Protein AF-A0AAW4U0W0-F1 (afdb_monomer)

Sequence (70 aa):
MLEGEFSLTVRVDNDANAELLADHFLGHGNPNCLLVQITRGIGASVLLNDEFVDGDNHAAGEIGHVVIDP

Mean predicted aligned error: 3.49 Å

Secondary structure (DSSP, 8-state):
-HHHHHTS------HHHHHHHHHHHHHT--SSEEEEEESSSEEEEEEETTEE---GGG-TT-GGGS-S--

Solvent-accessible surface area (backbone atoms only — not comparable to full-atom values): 4394 Å² total; per-residue (Å²): 108,73,38,78,76,68,76,45,93,77,86,87,79,57,69,45,47,56,50,45,52,51,46,37,74,74,66,74,46,66,45,63,43,73,45,76,44,81,71,98,58,48,38,26,24,44,32,51,83,76,35,74,56,48,53,78,92,69,56,43,38,58,62,57,74,60,85,88,78,134

Organism: Bifidobacterium breve (NCBI:txid1685)

Radius of gyration: 14.43 Å; Cα contacts (8 Å, |Δi|>4): 77; chains: 1; bounding box: 32×32×36 Å

Nearest PDB structures (foldseek):
  4htl-assembly1_A  TM=9.021E-01  e=2.837E-03  Listeria monocytogenes EGD-e
  5f7p-assembly1_A  TM=9.421E-01  e=6.707E-03  Listeria monocytogenes EGD-e
  5f7r-assembly1_E  TM=9.115E-01  e=1.066E-02  Listeria monocytogenes EGD-e
  2yhw-assembly1_A-2  TM=8.745E-01  e=9.338E-03  Homo sapiens
  2hoe-assembly1_A  TM=9.217E-01  e=5.577E-02  Thermotoga maritima

Foldseek 3Di:
DVCVVVVDDDDDADPQQVVVVVCVVPVVDDQFDKDWDDDPFTWIWTGHNVDTDLPPPSPPGVCSPDDDDD

Structure (mmCIF, N/CA/C/O backbone):
data_AF-A0AAW4U0W0-F1
#
_entry.id   AF-A0AAW4U0W0-F1
#
loop_
_atom_site.group_PDB
_atom_site.id
_atom_site.type_symbol
_atom_site.label_atom_id
_atom_site.labe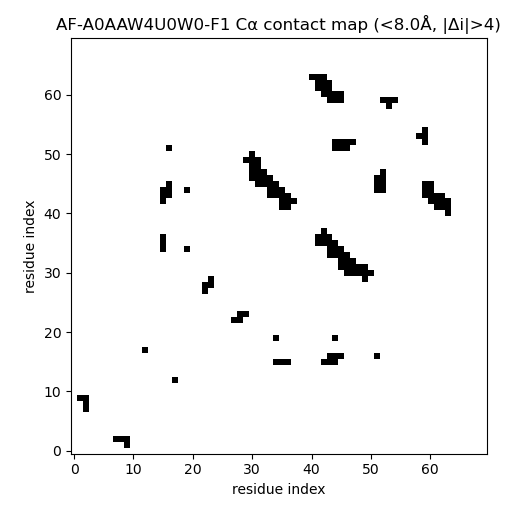l_alt_id
_atom_site.label_comp_id
_atom_site.label_asym_id
_atom_site.label_entity_id
_atom_site.label_seq_id
_atom_site.pdbx_PDB_ins_code
_atom_site.Cartn_x
_atom_site.Cartn_y
_atom_site.Cartn_z
_atom_site.occupancy
_atom_site.B_iso_or_equiv
_atom_site.auth_seq_id
_atom_site.auth_comp_id
_atom_site.auth_asym_id
_atom_site.auth_atom_id
_atom_site.pdbx_PDB_model_num
ATOM 1 N N . MET A 1 1 ? -19.470 -5.168 11.568 1.00 84.50 1 MET A N 1
ATOM 2 C CA . MET A 1 1 ? -18.714 -4.237 10.698 1.00 84.50 1 MET A CA 1
ATOM 3 C C . MET A 1 1 ? -18.207 -3.119 11.593 1.00 84.50 1 MET A C 1
ATOM 5 O O . MET A 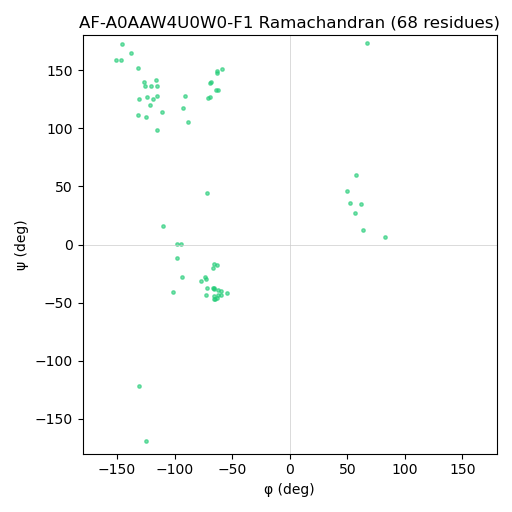1 1 ? -18.994 -2.676 12.419 1.00 84.50 1 MET A O 1
ATOM 9 N N . LEU A 1 2 ? -16.925 -2.744 11.510 1.00 96.88 2 LEU A N 1
ATOM 10 C CA . LEU A 1 2 ? -16.264 -1.903 12.527 1.00 96.88 2 LEU A CA 1
ATOM 11 C C . LEU A 1 2 ? -17.006 -0.578 12.787 1.00 96.88 2 LEU A C 1
ATOM 13 O O . LEU A 1 2 ? -17.221 -0.224 13.939 1.00 96.88 2 LEU A O 1
ATOM 17 N N . GLU A 1 3 ? -17.491 0.100 11.746 1.00 97.50 3 GLU A N 1
ATOM 18 C CA . GLU A 1 3 ? -18.233 1.362 11.902 1.00 97.50 3 GLU A CA 1
ATOM 19 C C . GLU A 1 3 ? -19.508 1.218 12.743 1.00 97.50 3 GLU A C 1
ATOM 21 O O . GLU A 1 3 ? -19.799 2.071 13.576 1.00 97.50 3 GLU A O 1
ATOM 26 N N . GLY A 1 4 ? -20.254 0.122 12.567 1.00 97.06 4 GLY A N 1
ATOM 27 C CA . GLY A 1 4 ? -21.482 -0.137 13.325 1.00 97.06 4 GLY A CA 1
ATOM 28 C C . GLY A 1 4 ? -21.225 -0.521 14.783 1.00 97.06 4 GLY A C 1
ATOM 29 O O . GLY A 1 4 ? -22.042 -0.214 15.642 1.00 97.06 4 GLY A O 1
ATOM 30 N N . GLU A 1 5 ? -20.086 -1.157 15.061 1.00 98.00 5 GLU A N 1
ATOM 31 C CA . GLU A 1 5 ? -19.680 -1.515 16.425 1.00 98.00 5 GLU A CA 1
ATOM 32 C C . GLU A 1 5 ? -19.238 -0.277 17.214 1.00 98.00 5 GLU A C 1
ATOM 34 O O . GLU A 1 5 ? -19.620 -0.092 18.366 1.00 98.00 5 GLU A O 1
ATOM 39 N N . PHE A 1 6 ? -18.449 0.595 16.582 1.00 97.19 6 PHE A N 1
ATOM 40 C CA . PHE A 1 6 ? -17.824 1.727 17.265 1.00 97.19 6 PHE A CA 1
ATOM 41 C C . PHE A 1 6 ? -18.580 3.046 17.100 1.00 97.19 6 PHE A C 1
ATOM 43 O O . PHE A 1 6 ? -18.278 3.997 17.813 1.00 97.19 6 PHE A O 1
ATOM 50 N N . SER A 1 7 ? -19.565 3.122 16.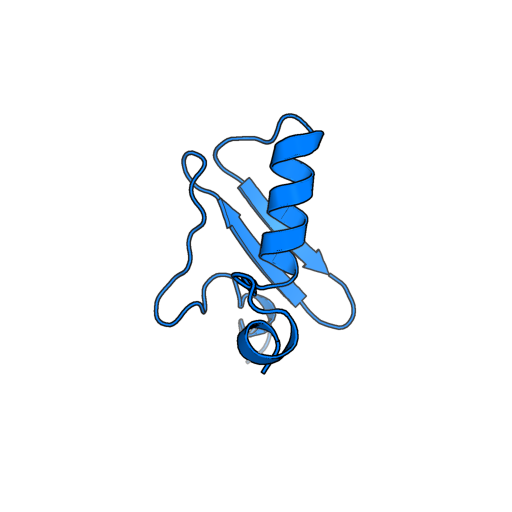197 1.00 96.56 7 SER A N 1
ATOM 51 C CA . SER A 1 7 ? -20.248 4.375 15.833 1.00 96.56 7 SER A CA 1
ATOM 52 C C . SER A 1 7 ? -19.265 5.490 15.437 1.00 96.56 7 SER A C 1
ATOM 54 O O . SER A 1 7 ? -19.474 6.665 15.740 1.00 96.56 7 SER A O 1
ATOM 56 N N . LEU A 1 8 ? -18.175 5.108 14.767 1.00 97.69 8 LEU A N 1
ATOM 57 C CA . LEU A 1 8 ? -17.104 5.984 14.292 1.00 97.69 8 LEU A CA 1
ATOM 58 C C . LEU A 1 8 ? -16.797 5.675 12.827 1.00 97.69 8 LEU A C 1
ATOM 60 O O . LEU A 1 8 ? -16.951 4.538 12.384 1.00 97.69 8 LEU A O 1
ATOM 64 N N . THR A 1 9 ? -16.318 6.679 12.094 1.00 97.38 9 THR A N 1
ATOM 65 C CA . THR A 1 9 ? -15.794 6.499 10.735 1.00 97.38 9 THR A CA 1
ATOM 66 C C . THR A 1 9 ? -14.579 5.577 10.754 1.00 97.38 9 THR A C 1
ATOM 68 O O . THR A 1 9 ? -13.661 5.783 11.550 1.00 97.38 9 THR A O 1
ATOM 71 N N . VAL A 1 10 ? -14.545 4.596 9.850 1.00 96.69 10 VAL A N 1
ATOM 72 C CA . VAL A 1 10 ? -13.414 3.672 9.699 1.00 96.69 10 VAL A CA 1
ATOM 73 C C . VAL A 1 10 ? -12.854 3.784 8.289 1.00 96.69 10 VAL A C 1
ATOM 75 O O . VAL A 1 10 ? -13.594 3.817 7.311 1.00 96.69 10 VAL A O 1
ATOM 78 N N . ARG A 1 11 ? -11.526 3.826 8.182 1.00 94.31 11 ARG A N 1
ATOM 79 C CA . ARG A 1 11 ? -10.806 3.739 6.910 1.00 94.31 11 ARG A CA 1
ATOM 80 C C . ARG A 1 11 ? -9.958 2.476 6.896 1.00 94.31 11 ARG A C 1
ATOM 82 O O . ARG A 1 11 ? -9.397 2.103 7.924 1.00 94.31 11 ARG A O 1
ATOM 89 N N . VAL A 1 12 ? -9.897 1.831 5.739 1.00 94.12 12 VAL A N 1
ATOM 90 C CA . VAL A 1 12 ? -9.052 0.667 5.466 1.00 94.12 12 VAL A CA 1
ATOM 91 C C . VAL A 1 12 ? -8.233 1.009 4.235 1.00 94.12 12 VAL A C 1
ATOM 93 O O . VAL A 1 12 ? -8.781 1.564 3.286 1.00 94.12 12 VAL A O 1
ATOM 96 N N . ASP A 1 13 ? -6.950 0.688 4.277 1.00 93.44 13 ASP A N 1
ATOM 97 C CA . ASP A 1 13 ? -6.013 0.929 3.186 1.00 93.44 13 ASP A CA 1
ATOM 98 C C . ASP A 1 13 ? -5.108 -0.296 3.012 1.00 93.44 13 ASP A C 1
ATOM 100 O O . ASP A 1 13 ? -5.051 -1.168 3.889 1.00 93.44 13 ASP A O 1
ATOM 104 N N . ASN A 1 14 ? -4.424 -0.361 1.876 1.00 92.31 14 ASN A N 1
ATOM 105 C CA . ASN A 1 14 ? -3.378 -1.335 1.608 1.00 92.31 14 ASN A CA 1
ATOM 106 C C . ASN A 1 14 ? -2.200 -1.139 2.589 1.00 92.31 14 ASN A C 1
ATOM 108 O O . ASN A 1 14 ? -1.913 -0.023 3.030 1.00 92.31 14 ASN A O 1
ATOM 112 N N . ASP A 1 15 ? -1.515 -2.223 2.953 1.00 94.38 15 ASP A N 1
ATOM 113 C CA . ASP A 1 15 ? -0.409 -2.180 3.910 1.00 94.38 15 ASP A CA 1
ATOM 114 C C . ASP A 1 15 ? 0.798 -1.386 3.389 1.00 94.38 15 ASP A C 1
ATOM 116 O O . ASP A 1 15 ? 1.359 -0.598 4.151 1.00 94.38 15 ASP A O 1
ATOM 120 N N . ALA A 1 16 ? 1.127 -1.488 2.098 1.00 95.19 16 ALA A N 1
ATOM 121 C CA . ALA A 1 16 ? 2.178 -0.687 1.470 1.00 95.19 16 ALA A CA 1
ATOM 122 C C . ALA A 1 16 ? 1.829 0.812 1.446 1.00 95.19 16 ALA A C 1
ATOM 124 O O . ALA A 1 16 ? 2.706 1.650 1.656 1.00 95.19 16 ALA A O 1
ATOM 125 N N . ASN A 1 17 ? 0.555 1.167 1.228 1.00 95.62 17 ASN A N 1
ATOM 126 C CA . ASN A 1 17 ? 0.094 2.560 1.308 1.00 95.62 17 ASN A CA 1
ATOM 127 C C . ASN A 1 17 ? 0.212 3.102 2.737 1.00 95.62 17 ASN A C 1
ATOM 129 O O . ASN A 1 17 ? 0.712 4.209 2.942 1.00 95.62 17 ASN A O 1
ATOM 133 N N . ALA A 1 18 ? -0.201 2.316 3.735 1.00 94.81 18 ALA A N 1
ATOM 134 C CA . ALA A 1 18 ? -0.071 2.693 5.139 1.00 94.81 18 ALA A CA 1
ATOM 135 C C . ALA A 1 18 ? 1.402 2.865 5.555 1.00 94.81 18 ALA A C 1
ATOM 137 O O . ALA A 1 18 ? 1.728 3.793 6.299 1.00 94.81 18 ALA A O 1
ATOM 138 N N . GLU A 1 19 ? 2.293 2.004 5.055 1.00 94.88 19 GLU A N 1
ATOM 139 C CA . GLU A 1 19 ? 3.735 2.098 5.284 1.00 94.88 19 GLU A CA 1
ATOM 140 C C . GLU A 1 19 ? 4.323 3.360 4.638 1.00 94.88 19 GLU A C 1
ATOM 142 O O . GLU A 1 19 ? 5.024 4.123 5.308 1.00 94.88 19 GLU A O 1
ATOM 147 N N . LEU A 1 20 ? 3.974 3.643 3.377 1.00 95.69 20 LEU A N 1
ATOM 148 C CA . LEU A 1 20 ? 4.459 4.837 2.689 1.00 95.69 20 LEU A CA 1
ATOM 149 C C . LEU A 1 20 ? 3.911 6.126 3.310 1.00 95.69 20 LEU A C 1
ATOM 151 O O . LEU A 1 20 ? 4.647 7.102 3.426 1.00 95.69 20 LEU A O 1
ATOM 155 N N . LEU A 1 21 ? 2.654 6.141 3.762 1.00 95.19 21 LEU A N 1
ATOM 156 C CA . LEU A 1 21 ? 2.082 7.286 4.473 1.00 95.19 21 LEU A CA 1
ATOM 157 C C . LEU A 1 21 ? 2.874 7.599 5.750 1.00 95.19 21 LEU A C 1
ATOM 159 O O . LEU A 1 21 ? 3.150 8.765 6.038 1.00 95.19 21 LEU A O 1
ATOM 163 N N . ALA A 1 22 ? 3.245 6.564 6.509 1.00 94.12 22 ALA A N 1
ATOM 164 C CA . ALA A 1 22 ? 4.038 6.722 7.720 1.00 94.12 22 ALA A CA 1
ATOM 165 C C . ALA A 1 22 ? 5.445 7.257 7.410 1.00 94.12 22 ALA A C 1
ATOM 167 O O . ALA A 1 22 ? 5.884 8.211 8.057 1.00 94.12 22 ALA A O 1
ATOM 168 N N . ASP A 1 23 ? 6.124 6.686 6.411 1.00 93.25 23 ASP A N 1
ATOM 169 C CA . ASP A 1 23 ? 7.456 7.131 5.990 1.00 93.25 23 ASP A CA 1
ATOM 170 C C . ASP A 1 23 ? 7.431 8.572 5.460 1.00 93.25 23 ASP A C 1
ATOM 172 O O . ASP A 1 23 ? 8.215 9.414 5.899 1.00 93.25 23 ASP A O 1
ATOM 176 N N . HIS A 1 24 ? 6.464 8.903 4.601 1.00 94.50 24 HIS A N 1
ATOM 177 C CA . HIS A 1 24 ? 6.333 10.235 4.022 1.00 94.50 24 HIS A CA 1
ATOM 178 C C . HIS A 1 24 ? 6.082 11.307 5.096 1.00 94.50 24 HIS A C 1
ATOM 180 O O . HIS A 1 24 ? 6.731 12.358 5.091 1.00 94.50 24 HIS A O 1
ATOM 186 N N . PHE A 1 25 ? 5.197 11.022 6.058 1.00 92.00 25 PHE A N 1
ATOM 187 C CA . PHE A 1 25 ? 4.845 11.959 7.125 1.00 92.00 25 PHE A CA 1
ATOM 188 C C . PHE A 1 25 ? 5.964 12.152 8.162 1.00 92.00 25 PHE A C 1
ATOM 190 O O . PHE A 1 25 ? 6.157 13.262 8.659 1.00 92.00 25 PHE A O 1
ATOM 197 N N . LEU A 1 26 ? 6.702 11.092 8.509 1.00 91.25 26 LEU A N 1
ATOM 198 C CA . LEU A 1 26 ? 7.721 11.132 9.568 1.00 91.25 26 LEU A CA 1
ATOM 199 C C . LEU A 1 26 ? 9.138 11.421 9.050 1.00 91.25 26 LEU A C 1
ATOM 201 O O . LEU A 1 26 ? 9.964 11.950 9.794 1.00 91.25 26 LEU A O 1
ATOM 205 N N . GLY A 1 27 ? 9.433 11.060 7.802 1.00 81.12 27 GLY A N 1
ATOM 206 C CA . GLY A 1 27 ? 10.780 11.049 7.227 1.00 81.12 27 GLY A CA 1
ATOM 207 C C . GLY A 1 27 ? 11.157 12.274 6.391 1.00 81.12 27 GLY A C 1
ATOM 208 O O . GLY A 1 27 ? 12.281 12.326 5.895 1.00 81.12 27 GLY A O 1
ATOM 209 N N . HIS A 1 28 ? 10.263 13.261 6.242 1.00 74.25 28 HIS A N 1
ATOM 210 C CA . HIS A 1 28 ? 10.333 14.292 5.191 1.00 74.25 28 HIS A CA 1
ATOM 211 C C . HIS A 1 28 ? 10.360 13.655 3.790 1.00 74.25 28 HIS A C 1
ATOM 213 O O . HIS A 1 28 ? 11.328 13.805 3.039 1.00 74.25 28 HIS A O 1
ATOM 219 N N . GLY A 1 29 ? 9.308 12.896 3.467 1.00 78.88 29 GLY A N 1
ATOM 220 C CA . GLY A 1 29 ? 9.223 12.134 2.226 1.00 78.88 29 GLY A CA 1
ATOM 221 C C . GLY A 1 29 ? 9.320 12.992 0.966 1.00 78.88 29 GLY A C 1
ATOM 222 O O . GLY A 1 29 ? 8.931 14.159 0.932 1.00 78.88 29 GLY A O 1
ATOM 223 N N . ASN A 1 30 ? 9.845 12.393 -0.103 1.00 92.50 30 ASN A N 1
ATOM 224 C CA . ASN A 1 30 ? 9.812 13.009 -1.424 1.00 92.50 30 ASN A CA 1
ATOM 225 C C . ASN A 1 30 ? 8.357 13.054 -1.931 1.00 92.50 30 ASN A C 1
ATOM 227 O O . ASN A 1 30 ? 7.661 12.051 -1.767 1.00 92.5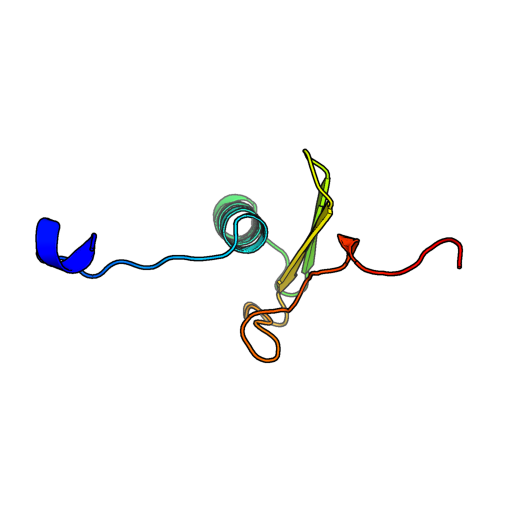0 30 ASN A O 1
ATOM 231 N N . PRO A 1 31 ? 7.912 14.142 -2.588 1.00 93.88 31 PRO A N 1
ATOM 232 C CA . PRO A 1 31 ? 6.572 14.211 -3.175 1.00 93.88 31 PRO A CA 1
ATOM 233 C C . PRO A 1 31 ? 6.338 13.192 -4.292 1.00 93.88 31 PRO A C 1
ATOM 235 O O . PRO A 1 31 ? 5.198 12.922 -4.654 1.00 93.88 31 PRO A O 1
ATOM 238 N N . ASN A 1 32 ? 7.407 12.634 -4.860 1.00 96.25 32 ASN A N 1
ATOM 239 C CA . ASN A 1 32 ? 7.356 11.555 -5.830 1.00 96.25 32 ASN A CA 1
ATOM 240 C C . ASN A 1 32 ? 8.212 10.392 -5.330 1.00 96.25 32 ASN A C 1
ATOM 242 O O . ASN A 1 32 ? 9.445 10.477 -5.312 1.00 96.25 32 ASN A O 1
ATOM 246 N N . CYS A 1 33 ? 7.580 9.293 -4.942 1.00 95.50 33 CYS A N 1
ATOM 247 C CA . CYS A 1 33 ? 8.293 8.113 -4.474 1.00 95.50 33 CYS A CA 1
ATOM 248 C C . CYS A 1 33 ? 7.535 6.815 -4.758 1.00 95.50 33 CYS A C 1
ATOM 250 O O . CYS A 1 33 ? 6.325 6.785 -4.975 1.00 95.50 33 CYS A O 1
ATOM 252 N N . LEU A 1 34 ? 8.305 5.729 -4.772 1.00 95.62 34 LEU A N 1
ATOM 253 C CA . LEU A 1 34 ? 7.820 4.360 -4.831 1.00 95.62 34 LEU A CA 1
ATOM 254 C C . LEU A 1 34 ? 8.349 3.647 -3.590 1.00 95.62 34 LEU A C 1
ATOM 256 O O . LEU A 1 34 ? 9.567 3.535 -3.427 1.00 95.62 34 LEU A O 1
ATOM 260 N N . LEU A 1 35 ? 7.451 3.146 -2.750 1.00 96.19 35 LEU A N 1
ATOM 261 C CA . LEU A 1 35 ? 7.805 2.195 -1.705 1.00 96.19 35 LEU A CA 1
ATOM 262 C C . LEU A 1 35 ? 7.643 0.786 -2.265 1.00 96.19 35 LEU A C 1
ATOM 264 O O . LEU A 1 35 ? 6.592 0.457 -2.806 1.00 96.19 35 LEU A O 1
ATOM 268 N N . VAL A 1 36 ? 8.680 -0.042 -2.139 1.00 97.25 36 VAL A N 1
ATOM 269 C CA . VAL A 1 36 ? 8.633 -1.464 -2.495 1.00 97.25 36 VAL A CA 1
ATOM 270 C C . VAL A 1 36 ? 8.710 -2.277 -1.217 1.00 97.25 36 VAL A C 1
ATOM 272 O O . VAL A 1 36 ? 9.735 -2.284 -0.534 1.00 97.25 36 VAL A O 1
ATOM 275 N N . GLN A 1 37 ? 7.628 -2.980 -0.917 1.00 96.25 37 GLN A N 1
ATOM 276 C CA . GLN A 1 37 ? 7.517 -3.819 0.260 1.00 96.25 37 GLN A CA 1
ATOM 277 C C . GLN A 1 37 ? 7.928 -5.249 -0.108 1.00 96.25 37 GLN A C 1
ATOM 279 O O . GLN A 1 37 ? 7.298 -5.902 -0.942 1.00 96.25 37 GLN A O 1
ATOM 284 N N . ILE A 1 38 ? 8.999 -5.740 0.518 1.00 96.44 38 ILE A N 1
ATOM 285 C CA . ILE A 1 38 ? 9.488 -7.117 0.367 1.00 96.44 38 ILE A CA 1
ATOM 286 C C . ILE A 1 38 ? 9.350 -7.809 1.718 1.00 96.44 38 ILE A C 1
ATOM 288 O O . ILE A 1 38 ? 10.179 -7.633 2.611 1.00 96.44 38 ILE A O 1
ATOM 292 N N . THR A 1 39 ? 8.278 -8.579 1.882 1.00 92.69 39 THR A N 1
ATOM 293 C CA . THR A 1 39 ? 7.948 -9.240 3.150 1.00 92.69 39 THR A CA 1
ATOM 294 C C . THR A 1 39 ? 7.634 -10.716 2.907 1.00 92.69 39 THR A C 1
ATOM 296 O O . THR A 1 39 ? 8.468 -11.456 2.386 1.00 92.69 39 THR A O 1
ATOM 299 N N . ARG A 1 40 ? 6.437 -11.179 3.288 1.00 93.56 40 ARG A N 1
ATOM 300 C CA . ARG A 1 40 ? 5.942 -12.508 2.914 1.00 93.56 40 ARG A CA 1
ATOM 301 C C . ARG A 1 40 ? 5.529 -12.553 1.439 1.00 93.56 40 ARG A C 1
ATOM 303 O O . ARG A 1 40 ? 5.579 -13.622 0.839 1.00 93.56 40 ARG A O 1
ATOM 310 N N . GLY A 1 41 ? 5.115 -11.413 0.890 1.00 93.81 41 GLY A N 1
ATOM 311 C CA . GLY A 1 41 ? 4.865 -11.192 -0.532 1.00 93.81 41 GLY A CA 1
ATOM 312 C C . GLY A 1 41 ? 5.676 -10.005 -1.051 1.00 93.81 41 GLY A C 1
ATOM 313 O O . GLY A 1 41 ? 6.567 -9.505 -0.359 1.00 93.81 41 GLY A O 1
ATOM 314 N N . ILE A 1 42 ? 5.353 -9.569 -2.268 1.00 96.56 42 ILE A N 1
ATOM 315 C CA . ILE A 1 42 ? 5.907 -8.359 -2.880 1.00 96.56 42 ILE A CA 1
ATOM 316 C C . ILE A 1 42 ? 4.739 -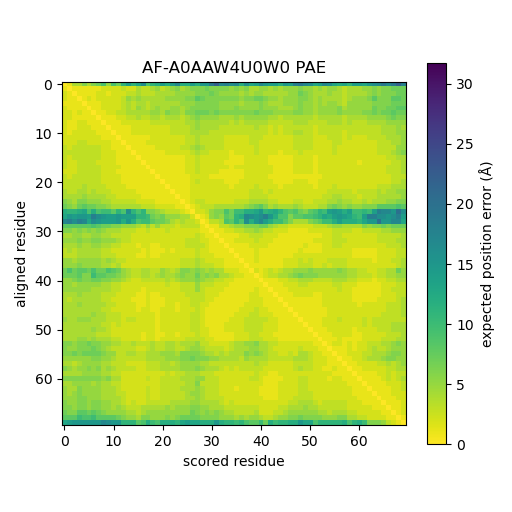7.458 -3.271 1.00 96.56 42 ILE A C 1
ATOM 318 O O . ILE A 1 42 ? 3.843 -7.898 -3.986 1.00 96.56 42 ILE A O 1
ATOM 322 N N . GLY A 1 43 ? 4.786 -6.209 -2.826 1.00 96.38 43 GLY A N 1
ATOM 323 C CA . GLY A 1 43 ? 3.835 -5.161 -3.183 1.00 96.38 43 GLY A CA 1
ATOM 324 C C . GLY A 1 43 ? 4.543 -3.815 -3.264 1.00 96.38 43 GLY A C 1
ATOM 325 O O . GLY A 1 43 ? 5.728 -3.698 -2.936 1.00 96.38 43 GLY A O 1
ATOM 326 N N . ALA A 1 44 ? 3.834 -2.798 -3.726 1.00 97.44 44 ALA A N 1
ATOM 327 C CA 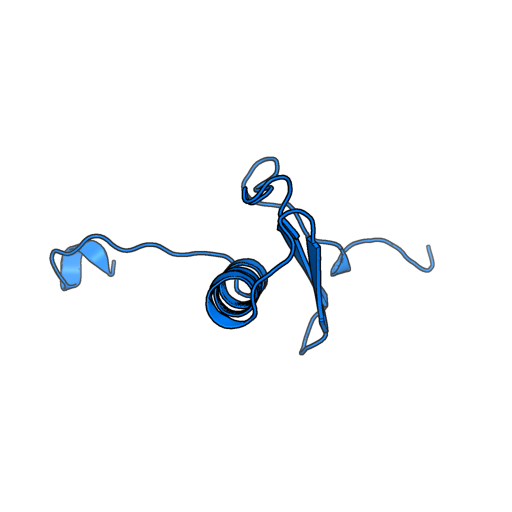. ALA A 1 44 ? 4.357 -1.449 -3.783 1.00 97.44 44 ALA A CA 1
ATOM 328 C C . ALA A 1 44 ? 3.270 -0.405 -3.549 1.00 97.44 44 ALA A C 1
ATOM 330 O O . ALA A 1 44 ? 2.093 -0.658 -3.771 1.00 97.44 44 ALA A O 1
ATOM 331 N N . SER A 1 45 ? 3.696 0.789 -3.155 1.00 97.25 45 SER A N 1
ATOM 332 C CA . SER A 1 45 ? 2.859 1.983 -3.099 1.00 97.25 45 SER A CA 1
ATOM 333 C C . SER A 1 45 ? 3.528 3.109 -3.872 1.00 97.25 45 SER A C 1
ATOM 335 O O . SER A 1 45 ? 4.753 3.259 -3.833 1.00 97.25 45 SER A O 1
ATOM 337 N N . VAL A 1 46 ? 2.727 3.876 -4.608 1.00 96.94 46 VAL A N 1
ATOM 338 C CA . VAL A 1 46 ? 3.193 4.948 -5.489 1.00 96.94 46 VAL A CA 1
ATOM 339 C C . VAL A 1 46 ? 2.602 6.270 -5.015 1.00 96.94 46 VAL A C 1
ATOM 341 O O . VAL A 1 46 ? 1.382 6.410 -4.947 1.00 96.94 46 VAL A O 1
ATOM 344 N N . LEU A 1 47 ? 3.469 7.247 -4.764 1.00 96.81 47 LEU A N 1
ATOM 345 C CA . LEU A 1 47 ? 3.106 8.630 -4.474 1.00 96.81 47 LEU A CA 1
ATOM 346 C C . LEU A 1 47 ? 3.631 9.520 -5.601 1.00 96.81 47 LEU A C 1
ATOM 348 O O . LEU A 1 47 ? 4.814 9.444 -5.946 1.00 96.81 47 LEU A O 1
ATOM 352 N N . LEU A 1 48 ? 2.769 10.352 -6.180 1.00 97.06 48 LEU A N 1
ATOM 353 C CA . LEU A 1 48 ? 3.128 11.342 -7.192 1.00 97.06 48 LEU A CA 1
ATOM 354 C C . LEU A 1 48 ? 2.535 12.695 -6.813 1.00 97.06 48 LEU A C 1
ATOM 356 O O . LEU A 1 48 ? 1.328 12.820 -6.645 1.00 97.06 48 LEU A O 1
ATOM 360 N N . ASN A 1 49 ? 3.378 13.721 -6.733 1.00 96.75 49 ASN A N 1
ATOM 361 C CA . ASN A 1 49 ? 3.007 15.064 -6.279 1.00 96.75 49 ASN A CA 1
ATOM 362 C C . ASN A 1 49 ? 2.223 15.071 -4.949 1.00 96.75 49 ASN A C 1
ATOM 364 O O . ASN A 1 49 ? 1.206 15.750 -4.847 1.00 96.75 49 ASN A O 1
ATOM 368 N N . ASP A 1 50 ? 2.697 14.314 -3.954 1.00 95.44 50 ASP A N 1
ATOM 369 C CA . ASP A 1 50 ? 2.057 14.139 -2.636 1.00 95.44 50 ASP A CA 1
ATOM 370 C C . ASP A 1 50 ? 0.671 13.454 -2.668 1.00 95.44 50 ASP A C 1
ATOM 372 O O . ASP A 1 50 ? -0.033 13.425 -1.657 1.00 95.44 50 ASP A O 1
ATOM 376 N N . GLU A 1 51 ? 0.283 12.850 -3.796 1.00 95.69 51 GLU A N 1
ATOM 377 C CA . GLU A 1 51 ? -0.959 12.084 -3.938 1.00 95.69 51 GLU A CA 1
ATOM 378 C C . GLU A 1 51 ? -0.678 10.604 -4.215 1.00 95.69 51 GLU A C 1
ATOM 380 O O . GLU A 1 51 ? 0.187 10.252 -5.023 1.00 95.69 51 GLU A O 1
ATOM 385 N N . PHE A 1 52 ? -1.417 9.718 -3.543 1.00 96.12 52 PHE A N 1
ATOM 386 C CA . PHE A 1 52 ? -1.347 8.285 -3.813 1.00 96.12 52 PHE A CA 1
ATOM 387 C C . PHE A 1 52 ? -1.950 7.973 -5.179 1.00 96.12 52 PHE A C 1
ATOM 389 O O . PHE A 1 52 ? -2.992 8.504 -5.564 1.00 96.12 52 PHE A O 1
ATOM 396 N N . VAL A 1 53 ? -1.303 7.071 -5.909 1.00 96.81 53 VAL A N 1
ATOM 397 C CA . VAL A 1 53 ? -1.884 6.486 -7.115 1.00 96.81 53 VAL A CA 1
ATOM 398 C C . VAL A 1 53 ? -2.683 5.257 -6.700 1.00 96.81 53 VAL A C 1
ATOM 400 O O . VAL A 1 53 ? -2.095 4.219 -6.426 1.00 96.81 53 VAL A O 1
ATOM 403 N N . ASP A 1 54 ? -4.012 5.359 -6.693 1.00 93.00 54 ASP A N 1
ATOM 404 C CA . ASP A 1 54 ? -4.890 4.237 -6.315 1.00 93.00 54 ASP A CA 1
ATOM 405 C C . ASP A 1 54 ? -5.026 3.185 -7.431 1.00 93.00 54 ASP A C 1
ATOM 407 O O . ASP A 1 54 ? -5.184 1.988 -7.181 1.00 93.00 54 ASP A O 1
ATOM 411 N N . GLY A 1 55 ? -4.942 3.624 -8.691 1.00 92.50 55 GLY A N 1
ATOM 412 C CA . GLY A 1 55 ? -5.210 2.785 -9.860 1.00 92.50 55 GLY A CA 1
ATOM 413 C C . GLY A 1 55 ? -6.678 2.355 -9.977 1.00 92.50 55 GLY A C 1
ATOM 414 O O . GLY A 1 55 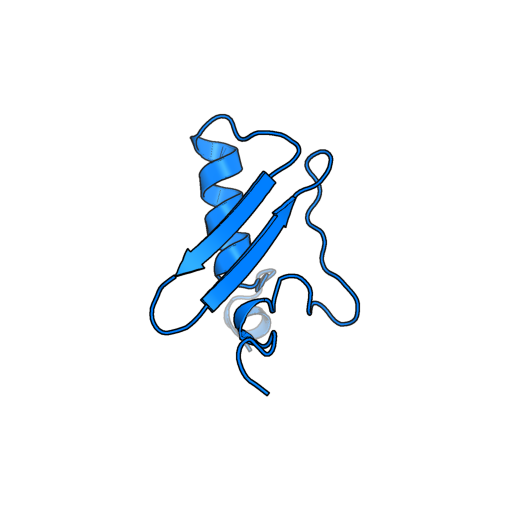? -7.510 2.595 -9.100 1.00 92.50 55 GLY A O 1
ATOM 415 N N . ASP A 1 56 ? -7.018 1.698 -11.086 1.00 95.00 56 ASP A N 1
ATOM 416 C CA . ASP A 1 56 ? -8.372 1.177 -11.276 1.00 95.00 56 ASP A CA 1
ATOM 417 C C . ASP A 1 56 ? -8.676 0.096 -10.230 1.00 95.00 56 ASP A C 1
ATOM 419 O O . ASP A 1 56 ? -7.882 -0.817 -10.006 1.00 95.00 56 ASP A O 1
ATOM 423 N N . ASN A 1 57 ? -9.847 0.190 -9.594 1.00 92.75 57 ASN A N 1
ATOM 424 C CA . ASN A 1 57 ? -10.288 -0.713 -8.524 1.00 92.75 57 ASN A CA 1
ATOM 425 C C . ASN A 1 57 ? -9.335 -0.811 -7.313 1.00 92.75 57 ASN A C 1
ATOM 427 O O . ASN A 1 57 ? -9.375 -1.824 -6.618 1.00 92.75 57 ASN A O 1
ATOM 431 N N . HIS A 1 58 ? -8.542 0.228 -7.018 1.00 92.19 58 HIS A N 1
ATOM 432 C CA . HIS A 1 58 ? -7.564 0.232 -5.914 1.00 92.19 58 HIS A CA 1
ATOM 433 C C . HIS A 1 58 ? -6.468 -0.843 -6.072 1.00 92.19 58 HIS A C 1
ATOM 435 O O . HIS A 1 58 ? -6.052 -1.458 -5.093 1.00 92.19 58 HIS A O 1
ATOM 441 N N . ALA A 1 59 ? -6.051 -1.120 -7.314 1.00 92.94 59 ALA A N 1
ATOM 442 C CA . ALA A 1 59 ? -5.100 -2.184 -7.651 1.00 92.94 59 ALA A CA 1
ATOM 443 C C . ALA A 1 59 ? -3.723 -1.669 -8.117 1.00 92.94 59 ALA A C 1
ATOM 445 O O . ALA A 1 59 ? -2.959 -2.403 -8.752 1.00 92.94 59 ALA A O 1
ATOM 446 N N . ALA A 1 60 ? -3.394 -0.399 -7.869 1.00 95.69 60 ALA A N 1
ATOM 447 C CA . ALA A 1 60 ? -2.039 0.085 -8.103 1.00 95.69 60 ALA A CA 1
ATOM 448 C C . ALA A 1 60 ? -1.025 -0.638 -7.202 1.00 95.69 60 ALA A C 1
ATOM 450 O O . ALA A 1 60 ? -1.332 -1.033 -6.083 1.00 95.69 60 ALA A O 1
ATOM 451 N N . GLY A 1 61 ? 0.209 -0.791 -7.692 1.00 94.38 61 GLY A N 1
ATOM 452 C CA . GLY A 1 61 ? 1.300 -1.317 -6.870 1.00 94.38 61 GLY A CA 1
ATOM 453 C C . GLY A 1 61 ? 1.379 -2.843 -6.749 1.00 94.38 61 GLY A C 1
ATOM 454 O O . GLY A 1 61 ? 2.265 -3.345 -6.061 1.00 94.38 61 GLY A O 1
ATOM 455 N N . GLU A 1 62 ? 0.557 -3.596 -7.488 1.00 95.50 62 GLU A N 1
ATOM 456 C CA . GLU A 1 62 ? 0.580 -5.071 -7.569 1.00 95.50 62 GLU A CA 1
ATOM 457 C C . GLU A 1 62 ? 1.789 -5.627 -8.357 1.00 95.50 62 GLU A C 1
ATOM 459 O O . GLU A 1 62 ? 1.687 -6.521 -9.202 1.00 95.50 62 GLU A O 1
ATOM 464 N N . ILE A 1 63 ? 2.982 -5.087 -8.098 1.00 95.25 63 ILE A N 1
ATOM 465 C CA . ILE A 1 63 ? 4.214 -5.433 -8.815 1.00 95.25 63 ILE A CA 1
ATOM 466 C C . ILE A 1 63 ? 4.666 -6.874 -8.549 1.00 95.25 63 ILE A C 1
ATOM 468 O O . ILE A 1 63 ? 5.395 -7.444 -9.357 1.00 95.25 63 ILE A O 1
ATOM 472 N N . GLY A 1 64 ? 4.207 -7.487 -7.452 1.00 95.06 64 GLY A N 1
ATOM 473 C CA . GLY A 1 64 ? 4.456 -8.898 -7.152 1.00 95.06 64 GLY A CA 1
ATOM 474 C C . GLY A 1 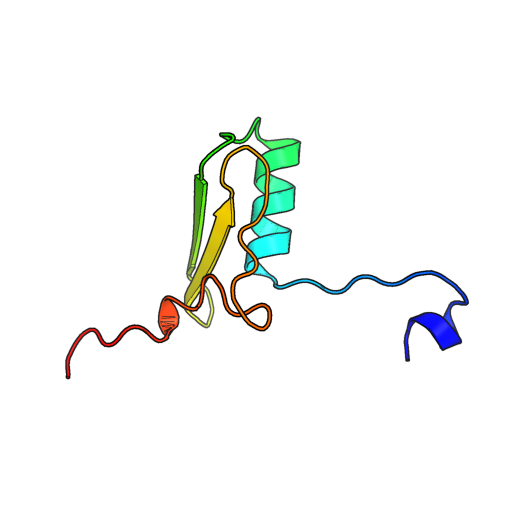64 ? 3.804 -9.865 -8.143 1.00 95.06 64 GLY A C 1
ATOM 475 O O . GLY A 1 64 ? 4.203 -11.025 -8.208 1.00 95.06 64 GLY A O 1
ATOM 476 N N . HIS A 1 65 ? 2.840 -9.395 -8.939 1.00 95.31 65 HIS A N 1
ATOM 477 C CA . HIS A 1 65 ? 2.175 -10.175 -9.982 1.00 95.31 65 HIS A CA 1
ATOM 478 C C . HIS A 1 65 ? 2.794 -9.998 -11.378 1.00 95.31 65 HIS 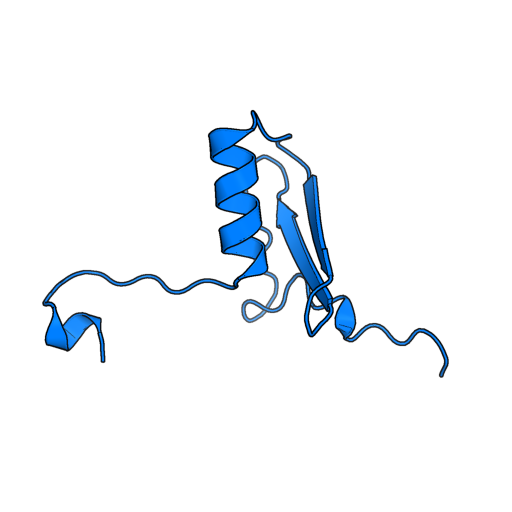A C 1
ATOM 480 O O . HIS A 1 65 ? 2.325 -10.609 -12.341 1.00 95.31 65 HIS A O 1
ATOM 486 N N . VAL A 1 66 ? 3.848 -9.188 -11.515 1.00 95.06 66 VAL A N 1
ATOM 487 C CA . VAL A 1 66 ? 4.577 -9.044 -12.781 1.00 95.06 66 VAL A CA 1
ATOM 488 C C . VAL A 1 66 ? 5.344 -10.335 -13.080 1.00 95.06 66 VAL A C 1
ATOM 490 O O . VAL A 1 66 ? 6.115 -10.824 -12.258 1.00 95.06 66 VAL A O 1
ATOM 493 N N . VAL A 1 67 ? 5.147 -10.888 -14.279 1.00 96.06 67 VAL A N 1
ATOM 494 C CA . VAL A 1 67 ? 5.843 -12.101 -14.733 1.00 96.06 67 VAL A CA 1
ATOM 495 C C . VAL A 1 67 ? 7.316 -11.786 -14.996 1.00 96.06 67 VAL A C 1
ATOM 497 O O . VAL A 1 67 ? 7.630 -10.881 -15.767 1.00 96.06 67 VAL A O 1
ATOM 500 N N . ILE A 1 68 ? 8.211 -12.551 -14.367 1.00 94.75 68 ILE A N 1
ATOM 501 C CA . ILE A 1 68 ? 9.669 -12.403 -14.514 1.00 94.75 68 ILE A CA 1
ATOM 502 C C . ILE A 1 68 ? 10.253 -13.462 -15.456 1.00 94.75 68 ILE A C 1
ATOM 504 O O . ILE A 1 68 ? 11.112 -13.141 -16.273 1.00 94.75 68 ILE A O 1
ATOM 508 N N . ASP A 1 69 ? 9.771 -14.702 -15.357 1.00 94.69 69 ASP A N 1
ATOM 509 C CA . ASP A 1 69 ? 10.174 -15.840 -16.191 1.00 94.69 69 ASP A CA 1
ATOM 510 C C . ASP A 1 69 ? 8.896 -16.545 -16.701 1.00 94.69 69 ASP A C 1
ATOM 512 O O . ASP A 1 69 ? 8.128 -17.032 -15.864 1.00 94.69 69 ASP A O 1
ATOM 516 N N . PRO A 1 70 ? 8.591 -16.475 -18.014 1.00 86.12 70 PRO A N 1
ATOM 517 C CA . PRO A 1 70 ? 7.297 -16.857 -18.590 1.00 86.12 70 PRO A CA 1
ATOM 518 C C . PRO A 1 70 ? 7.071 -18.364 -18.785 1.00 86.12 70 PRO A C 1
ATOM 520 O O . PRO A 1 70 ? 8.032 -19.101 -19.099 1.00 86.12 70 PRO A O 1
#

pLDDT: mean 94.2, std 4.15, range [74.25, 98.0]

InterPro domains:
  IPR000600 ROK family [PF00480] (2-69)
  IPR000600 ROK family [PTHR18964] (2-70)
  IPR043129 ATPase, nucleotide binding domain [SSF53067] (27-68)